Protein AF-K1UBN0-F1 (afdb_monomer_lite)

Organism: NCBI:txid408170

Structure (mmCIF, N/CA/C/O backbone):
data_AF-K1UBN0-F1
#
_entry.id   AF-K1UBN0-F1
#
loop_
_atom_site.group_PDB
_atom_site.id
_atom_site.type_symbol
_atom_site.label_atom_id
_atom_site.label_alt_id
_atom_site.label_comp_id
_atom_site.label_asym_id
_atom_site.label_entity_id
_atom_site.label_seq_id
_atom_site.pdbx_PDB_ins_code
_atom_site.Cartn_x
_atom_site.Cartn_y
_atom_site.Cartn_z
_atom_site.occupancy
_atom_site.B_iso_or_equiv
_atom_site.auth_seq_id
_atom_site.auth_comp_id
_atom_site.auth_asym_id
_atom_site.auth_atom_id
_atom_site.pdbx_PDB_model_num
ATOM 1 N N . MET A 1 1 ? 5.175 -14.607 11.502 1.00 42.97 1 MET A N 1
ATOM 2 C CA . MET A 1 1 ? 5.517 -13.617 12.546 1.00 42.97 1 MET A CA 1
ATOM 3 C C . MET A 1 1 ? 4.221 -12.998 13.020 1.00 42.97 1 MET A C 1
ATOM 5 O O . MET A 1 1 ? 3.550 -12.365 12.224 1.00 42.97 1 MET A O 1
ATOM 9 N N . GLY A 1 2 ? 3.839 -13.252 14.264 1.00 59.16 2 GLY A N 1
ATOM 10 C CA . GLY A 1 2 ? 2.630 -12.707 14.872 1.00 59.16 2 GLY A CA 1
ATOM 11 C C . GLY A 1 2 ? 2.919 -12.343 16.320 1.00 59.16 2 GLY A C 1
ATOM 12 O O . GLY A 1 2 ? 3.960 -12.722 16.864 1.00 59.16 2 GLY A O 1
ATOM 13 N N . ILE A 1 3 ? 2.014 -11.606 16.946 1.00 60.59 3 ILE A N 1
ATOM 14 C CA . ILE A 1 3 ? 2.063 -11.391 18.390 1.00 60.59 3 ILE A CA 1
ATOM 15 C C . ILE A 1 3 ? 1.675 -12.726 19.038 1.00 60.59 3 ILE A C 1
ATOM 17 O O . ILE A 1 3 ? 0.573 -13.214 18.821 1.00 60.59 3 ILE A O 1
ATOM 21 N N . HIS A 1 4 ? 2.592 -13.352 19.778 1.00 73.75 4 HIS A N 1
ATOM 22 C CA . HIS A 1 4 ? 2.338 -14.634 20.459 1.00 73.75 4 HIS A CA 1
ATOM 23 C C . HIS A 1 4 ? 1.863 -14.436 21.907 1.00 73.75 4 HIS A C 1
ATOM 25 O O . HIS A 1 4 ? 1.484 -15.394 22.581 1.00 73.75 4 HIS A O 1
ATOM 31 N N . ASP A 1 5 ? 1.873 -13.190 22.382 1.00 82.75 5 ASP A N 1
ATOM 32 C CA . ASP A 1 5 ? 1.438 -12.834 23.723 1.00 82.75 5 ASP A CA 1
ATOM 33 C C . ASP A 1 5 ? -0.094 -12.856 23.819 1.00 82.75 5 ASP A C 1
ATOM 35 O O . ASP A 1 5 ? -0.809 -11.991 23.300 1.00 82.75 5 ASP A O 1
ATOM 39 N N . LYS A 1 6 ? -0.598 -13.879 24.514 1.00 81.19 6 LYS A N 1
ATOM 40 C CA . LYS A 1 6 ? -2.029 -14.093 24.734 1.00 81.19 6 LYS A CA 1
ATOM 41 C C . LYS A 1 6 ? -2.648 -13.032 25.650 1.00 81.19 6 LYS A C 1
ATOM 43 O O . LYS A 1 6 ? -3.821 -12.713 25.459 1.00 81.19 6 LYS A O 1
ATOM 48 N N . GLN A 1 7 ? -1.905 -12.484 26.617 1.00 80.56 7 GLN A N 1
ATOM 49 C CA . GLN A 1 7 ? -2.419 -11.436 27.505 1.00 80.56 7 GLN A CA 1
ATOM 50 C C . GLN A 1 7 ? -2.614 -10.133 26.737 1.00 80.56 7 GLN A C 1
ATOM 52 O O . GLN A 1 7 ? -3.671 -9.510 26.846 1.00 80.56 7 GLN A O 1
ATOM 57 N N . LEU A 1 8 ? -1.643 -9.765 25.901 1.00 77.75 8 LEU A N 1
ATOM 58 C CA . LEU A 1 8 ? -1.736 -8.570 25.067 1.00 77.75 8 LEU A CA 1
ATOM 59 C C . LEU A 1 8 ? -2.924 -8.647 24.097 1.00 77.75 8 LEU A C 1
ATOM 61 O O . LEU A 1 8 ? -3.737 -7.723 24.035 1.00 77.75 8 LEU A O 1
ATOM 65 N N . ILE A 1 9 ? -3.087 -9.777 23.397 1.00 80.19 9 ILE A N 1
ATOM 66 C CA . ILE A 1 9 ? -4.231 -10.008 22.497 1.00 80.19 9 ILE A CA 1
ATOM 67 C C . ILE A 1 9 ? -5.558 -9.917 23.260 1.00 80.19 9 ILE A C 1
ATOM 69 O O . ILE A 1 9 ? -6.527 -9.335 22.766 1.00 80.19 9 ILE A O 1
ATOM 73 N N . PHE A 1 10 ? -5.618 -10.475 24.471 1.00 79.50 10 PHE A N 1
ATOM 74 C CA . PHE A 1 10 ? -6.819 -10.435 25.298 1.00 79.50 10 PHE A CA 1
ATOM 75 C C . PHE A 1 10 ? -7.192 -9.005 25.713 1.00 79.50 10 PHE A C 1
ATOM 77 O O . PHE A 1 10 ? -8.363 -8.631 25.624 1.00 79.50 10 PHE A O 1
ATOM 84 N N . ILE A 1 11 ? -6.211 -8.186 26.104 1.00 78.88 11 ILE A N 1
ATOM 85 C CA . ILE A 1 11 ? -6.422 -6.773 26.451 1.00 78.88 11 ILE A CA 1
ATOM 86 C C . ILE A 1 11 ? -6.922 -5.991 25.233 1.00 78.88 11 ILE A C 1
ATOM 88 O O . ILE A 1 11 ? -7.942 -5.309 25.332 1.00 78.88 11 ILE A O 1
ATOM 92 N N . ILE A 1 12 ? -6.280 -6.151 24.071 1.00 77.50 12 ILE A N 1
ATOM 93 C CA . ILE A 1 12 ? -6.709 -5.507 22.819 1.00 77.50 12 ILE A CA 1
ATOM 94 C C . ILE A 1 12 ? -8.160 -5.888 22.496 1.00 77.50 12 ILE A C 1
ATOM 96 O O . ILE A 1 12 ? -8.992 -5.019 22.247 1.00 77.50 12 ILE A O 1
ATOM 100 N N . LYS A 1 13 ? -8.510 -7.176 22.594 1.00 77.06 13 LYS A N 1
ATOM 101 C CA . LYS A 1 13 ? -9.876 -7.665 22.352 1.00 77.06 13 LYS A CA 1
ATOM 102 C C . LYS A 1 13 ? -10.905 -7.060 23.313 1.00 77.06 13 LYS A C 1
ATOM 104 O O . LYS A 1 13 ? -12.035 -6.811 22.899 1.00 77.06 13 LYS A O 1
ATOM 109 N N . ARG A 1 14 ? -10.542 -6.821 24.578 1.00 76.19 14 ARG A N 1
ATOM 110 C CA . ARG A 1 14 ? -11.421 -6.158 25.558 1.00 76.19 14 ARG A CA 1
ATOM 111 C C . ARG A 1 14 ? -11.599 -4.671 25.274 1.00 76.19 14 ARG A C 1
ATOM 113 O O . ARG A 1 14 ? -12.712 -4.186 25.416 1.00 76.19 14 ARG A O 1
ATOM 120 N N . ILE A 1 15 ? -10.541 -3.979 24.852 1.00 74.75 15 ILE A N 1
ATOM 121 C CA . ILE A 1 15 ? -10.605 -2.561 24.467 1.00 74.75 15 ILE A CA 1
ATOM 122 C C . ILE A 1 15 ? -11.497 -2.383 23.233 1.00 74.75 15 ILE A C 1
ATOM 124 O O . ILE A 1 15 ? -12.331 -1.485 23.207 1.00 74.75 15 ILE A O 1
ATOM 128 N N . LEU A 1 16 ? -11.383 -3.278 22.248 1.00 70.06 16 LEU A N 1
ATOM 129 C CA . LEU A 1 16 ? -12.223 -3.265 21.046 1.00 70.06 16 LEU A CA 1
ATOM 130 C C . LEU A 1 16 ? -13.708 -3.526 21.342 1.00 70.06 16 LEU A C 1
ATOM 132 O O . LEU A 1 16 ? -14.567 -2.948 20.693 1.00 70.06 16 LEU A O 1
ATOM 136 N N . LYS A 1 17 ? -14.014 -4.382 22.325 1.00 70.12 17 LYS A N 1
ATOM 137 C CA . LYS A 1 17 ? -15.390 -4.754 22.707 1.00 70.12 17 LYS A CA 1
ATOM 138 C C . LYS A 1 17 ? -15.955 -3.933 23.869 1.00 70.12 17 LYS A C 1
ATOM 140 O O . LYS A 1 17 ? -16.961 -4.333 24.457 1.00 70.12 17 LYS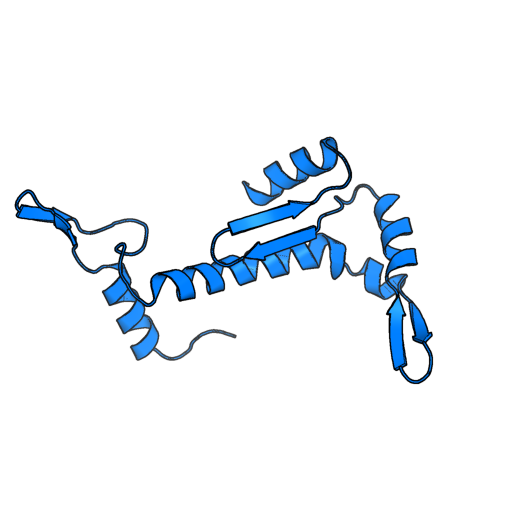 A O 1
ATOM 145 N N . ALA A 1 18 ? -15.289 -2.850 24.262 1.00 72.00 18 ALA A N 1
ATOM 146 C CA . ALA A 1 18 ? -15.729 -2.057 25.399 1.00 72.00 18 ALA A CA 1
ATOM 147 C C . ALA A 1 18 ? -17.091 -1.397 25.091 1.00 72.00 18 ALA A C 1
ATOM 149 O O . ALA A 1 18 ? -17.237 -0.785 24.030 1.00 72.00 18 ALA A O 1
ATOM 150 N N . PRO A 1 19 ? -18.089 -1.521 25.986 1.00 69.69 19 PRO A N 1
ATOM 151 C CA . PRO A 1 19 ? -19.394 -0.903 25.795 1.00 69.69 19 PRO A CA 1
ATOM 152 C C . PRO A 1 19 ? -19.283 0.625 25.850 1.00 69.69 19 PRO A C 1
ATOM 154 O O . PRO A 1 19 ? -18.626 1.180 26.732 1.00 69.69 19 PRO A O 1
ATOM 157 N N . ILE A 1 20 ? -19.945 1.300 24.915 1.00 71.81 20 ILE A N 1
ATOM 158 C CA . ILE A 1 20 ? -19.991 2.757 24.813 1.00 71.81 20 ILE A CA 1
ATOM 159 C C . ILE A 1 20 ? -21.291 3.225 25.452 1.00 71.81 20 ILE A C 1
ATOM 161 O O . ILE A 1 20 ? -22.377 2.788 25.070 1.00 71.81 20 ILE A O 1
ATOM 165 N N . ARG A 1 21 ? -21.186 4.119 26.431 1.00 74.50 21 ARG A N 1
ATOM 166 C CA . ARG A 1 21 ? -22.354 4.736 27.051 1.00 74.50 21 ARG A CA 1
ATOM 167 C C . ARG A 1 21 ? -22.720 5.991 26.269 1.00 74.50 21 ARG A C 1
ATOM 169 O O . ARG A 1 21 ? -21.918 6.917 26.176 1.00 74.50 21 ARG A O 1
ATOM 176 N N . MET A 1 22 ? -23.910 5.987 25.692 1.00 77.12 22 MET A N 1
ATOM 177 C CA . MET A 1 22 ? -24.427 7.086 24.891 1.00 77.12 22 MET A CA 1
ATOM 178 C C . MET A 1 22 ? -24.969 8.215 25.791 1.00 77.12 22 MET A C 1
ATOM 180 O O . MET A 1 22 ? -25.323 7.966 26.951 1.00 77.12 22 MET A O 1
ATOM 184 N N . PRO A 1 23 ? -25.057 9.461 25.283 1.00 71.88 23 PRO A N 1
ATOM 185 C CA . PRO A 1 23 ? -25.595 10.598 26.038 1.00 71.88 23 PRO A CA 1
ATOM 186 C C . PRO A 1 23 ? -27.058 10.428 26.472 1.00 71.88 23 PRO A C 1
ATOM 188 O O . PRO A 1 23 ? -27.478 11.024 27.459 1.00 71.88 23 PRO A O 1
ATOM 191 N N . ASP A 1 24 ? -27.821 9.599 25.759 1.00 80.62 24 ASP A N 1
ATOM 192 C CA . ASP A 1 24 ? -29.217 9.250 26.054 1.00 80.62 24 ASP A CA 1
ATOM 193 C C . ASP A 1 24 ? -29.361 8.185 27.165 1.00 80.62 24 ASP A C 1
ATOM 195 O O . ASP A 1 24 ? -30.470 7.773 27.501 1.00 80.62 24 ASP A O 1
ATOM 199 N N . GLY A 1 25 ? -28.246 7.733 27.752 1.00 76.62 25 GLY A N 1
ATOM 200 C CA . GLY A 1 25 ? -28.212 6.719 28.804 1.00 76.62 25 GLY A CA 1
ATOM 201 C C . GLY A 1 25 ? -28.201 5.276 28.293 1.00 76.62 25 GLY A C 1
ATOM 202 O O . GLY A 1 25 ? -28.039 4.360 29.103 1.00 76.62 25 GLY A O 1
ATOM 203 N N . THR A 1 26 ? -28.309 5.049 26.981 1.00 78.88 26 THR A N 1
ATOM 204 C CA . THR A 1 26 ? -28.222 3.706 26.396 1.00 78.88 26 THR A CA 1
ATOM 205 C C . THR A 1 26 ? -26.774 3.206 26.350 1.00 78.88 26 THR A C 1
ATOM 207 O O . THR A 1 26 ? -25.812 3.977 26.394 1.00 78.88 26 THR A O 1
ATOM 210 N N . THR A 1 27 ? -26.595 1.883 26.320 1.00 75.00 27 THR A N 1
ATOM 211 C CA . THR A 1 27 ? -25.272 1.250 26.217 1.00 75.00 27 THR A CA 1
ATOM 212 C C . THR A 1 27 ? -25.172 0.510 24.891 1.00 75.00 27 THR A C 1
ATOM 214 O O . THR A 1 27 ? -25.903 -0.451 24.664 1.00 75.00 27 THR A O 1
ATOM 217 N N . LEU A 1 28 ? -24.258 0.949 24.028 1.00 73.06 28 LEU A N 1
ATOM 218 C CA . LEU A 1 28 ? -23.995 0.337 22.733 1.00 73.06 28 LEU A CA 1
ATOM 219 C C . LEU A 1 28 ? -22.774 -0.580 22.841 1.00 73.06 28 LEU A C 1
ATOM 221 O O . LEU A 1 28 ? -21.707 -0.156 23.285 1.00 73.06 28 LEU A O 1
ATOM 225 N N . ILE A 1 29 ? -22.906 -1.832 22.411 1.00 69.81 29 ILE A N 1
ATOM 226 C CA . ILE A 1 29 ? -21.758 -2.723 22.224 1.00 69.81 29 ILE A CA 1
ATOM 227 C C . ILE A 1 29 ? -21.383 -2.639 20.740 1.00 69.81 29 ILE A C 1
ATOM 229 O O . ILE A 1 29 ? -22.167 -3.111 19.916 1.00 69.81 29 ILE A O 1
ATOM 233 N N . PRO A 1 30 ? -20.246 -2.023 20.372 1.00 64.19 30 PRO A N 1
ATOM 234 C CA . PRO A 1 30 ? -19.862 -1.906 18.969 1.00 64.19 30 PRO A CA 1
ATOM 235 C C . PRO A 1 30 ? -19.618 -3.296 18.356 1.00 64.19 30 PRO A C 1
ATOM 237 O O . PRO A 1 30 ? -18.870 -4.105 18.911 1.00 64.19 30 PRO A O 1
ATOM 240 N N . ASP A 1 31 ? -20.262 -3.584 17.219 1.00 61.78 31 ASP A N 1
ATOM 241 C CA . ASP A 1 31 ? -20.054 -4.816 16.440 1.00 61.78 31 ASP A CA 1
ATOM 242 C C . ASP A 1 31 ? -18.868 -4.682 15.465 1.00 61.78 31 ASP A C 1
ATOM 244 O O . ASP A 1 31 ? -18.202 -5.672 15.150 1.00 61.78 31 ASP A O 1
ATOM 248 N N . LYS A 1 32 ? -18.577 -3.448 15.027 1.00 60.03 32 LYS A N 1
ATOM 249 C CA . LYS A 1 32 ? -17.480 -3.066 14.130 1.00 60.03 32 LYS A CA 1
ATOM 250 C C . LYS A 1 32 ? -16.812 -1.772 14.595 1.00 60.03 32 LYS A C 1
ATOM 252 O O . LYS A 1 32 ? -17.465 -0.857 15.089 1.00 60.03 32 LYS A O 1
ATOM 257 N N . GLY A 1 33 ? -15.504 -1.685 14.363 1.00 56.25 33 GLY A N 1
ATOM 258 C CA . GLY A 1 33 ? -14.687 -0.527 14.726 1.00 56.25 33 GLY A CA 1
ATOM 259 C C . GLY A 1 33 ? -14.190 -0.550 16.173 1.00 56.25 33 GLY A C 1
ATOM 260 O O . GLY A 1 33 ? -14.513 -1.428 16.969 1.00 56.25 33 GLY A O 1
ATOM 261 N N . THR A 1 34 ? -13.335 0.410 16.495 1.00 57.97 34 THR A N 1
ATOM 262 C CA . THR A 1 34 ? -12.837 0.673 17.849 1.00 57.97 34 THR A CA 1
ATOM 263 C C . THR A 1 34 ? -13.681 1.785 18.479 1.00 57.97 34 THR A C 1
ATOM 265 O O . THR A 1 34 ? -13.990 2.747 17.770 1.00 57.97 34 THR A O 1
ATOM 268 N N . PRO A 1 35 ? -13.997 1.748 19.786 1.00 61.16 35 PRO A N 1
ATOM 269 C CA . PRO A 1 35 ? -14.567 2.904 20.476 1.00 61.16 35 PRO A CA 1
ATOM 270 C C . PRO A 1 35 ? -13.717 4.153 20.210 1.00 61.16 35 PRO A C 1
ATOM 272 O O . PRO A 1 35 ? -12.503 4.145 20.447 1.00 61.16 35 PRO A O 1
ATOM 275 N N . GLN A 1 36 ? -14.338 5.204 19.670 1.00 54.25 36 GLN A N 1
ATOM 276 C CA . GLN A 1 36 ? -13.657 6.453 19.332 1.00 54.25 36 GLN A CA 1
ATOM 277 C C . GLN A 1 36 ? -13.103 7.063 20.633 1.00 54.25 36 GLN A C 1
ATOM 279 O O . GLN A 1 36 ? -13.868 7.496 21.490 1.00 54.25 36 GLN A O 1
ATOM 284 N N . GLY A 1 37 ? -11.780 7.014 20.825 1.00 53.78 37 GLY A N 1
ATOM 285 C CA . GLY A 1 37 ? -11.120 7.444 22.069 1.00 53.78 37 GLY A CA 1
ATOM 286 C C . GLY A 1 37 ? -10.187 6.414 22.717 1.00 53.78 37 GLY A C 1
ATOM 287 O O . GLY A 1 37 ? -9.501 6.738 23.685 1.00 53.78 37 GLY A O 1
ATOM 288 N N . GLY A 1 38 ? -10.090 5.189 22.192 1.00 59.94 38 GLY A N 1
ATOM 289 C CA . GLY A 1 38 ? -9.028 4.268 22.603 1.00 59.94 38 GLY A CA 1
ATOM 290 C C . GLY A 1 38 ? -7.661 4.740 22.094 1.00 59.94 38 GLY A C 1
ATOM 291 O O . GLY A 1 38 ? -7.452 4.776 20.885 1.00 59.94 38 GLY A O 1
ATOM 292 N N . ILE A 1 39 ? -6.703 5.022 22.988 1.00 62.28 39 ILE A N 1
ATOM 293 C CA . ILE A 1 39 ? -5.311 5.432 22.656 1.00 62.28 39 ILE A CA 1
ATOM 294 C C . ILE A 1 39 ? -4.645 4.471 21.644 1.00 62.28 39 ILE A C 1
ATOM 296 O O . ILE A 1 39 ? -3.773 4.854 20.870 1.00 62.28 39 ILE A O 1
ATOM 300 N N . ILE A 1 40 ? -5.089 3.212 21.628 1.00 68.75 40 ILE A N 1
ATOM 301 C CA . ILE A 1 40 ? -4.561 2.132 20.788 1.00 68.75 40 ILE A CA 1
ATOM 302 C C . ILE A 1 40 ? -5.176 2.115 19.371 1.00 68.75 40 ILE A C 1
ATOM 304 O O . ILE A 1 40 ? -4.602 1.515 18.467 1.00 68.75 40 ILE A O 1
ATOM 308 N N . SER A 1 41 ? -6.303 2.795 19.139 1.00 68.19 41 SER A N 1
ATOM 309 C CA . SER A 1 41 ? -6.987 2.851 17.836 1.00 68.19 41 SER A CA 1
ATOM 310 C C . SER A 1 41 ? -6.076 3.291 16.676 1.00 68.19 41 SER A C 1
ATOM 312 O O . SER A 1 41 ? -5.959 2.527 15.716 1.00 68.19 41 SER A O 1
ATOM 314 N N . PRO A 1 42 ? -5.375 4.443 16.745 1.00 68.75 42 PRO A N 1
ATOM 315 C CA . PRO A 1 42 ? -4.490 4.871 15.657 1.00 68.75 42 PRO A CA 1
ATOM 316 C C . PRO A 1 42 ? -3.308 3.914 15.448 1.00 68.75 42 PRO A C 1
ATOM 318 O O . PRO A 1 42 ? -2.810 3.763 14.335 1.00 68.75 42 PRO A O 1
ATOM 321 N N . LEU A 1 43 ? -2.856 3.217 16.496 1.00 73.12 43 LEU A N 1
ATOM 322 C CA . LEU A 1 43 ? -1.786 2.227 16.367 1.00 73.12 43 LEU A CA 1
ATOM 323 C C . LEU A 1 43 ? -2.267 0.980 15.612 1.00 73.12 43 LEU A C 1
ATOM 325 O O . LEU A 1 43 ? -1.568 0.488 14.729 1.00 73.12 43 LEU A O 1
ATOM 329 N N . LEU A 1 44 ? -3.463 0.480 15.933 1.00 72.44 44 LEU A N 1
ATOM 330 C CA . LEU A 1 44 ? -4.041 -0.683 15.257 1.00 72.44 44 LEU A CA 1
ATOM 331 C C . LEU A 1 44 ? -4.377 -0.386 13.794 1.00 72.44 44 LEU A C 1
ATOM 333 O O . LEU A 1 44 ? -4.105 -1.230 12.941 1.00 72.44 44 LEU A O 1
ATOM 337 N N . ALA A 1 45 ? -4.899 0.807 13.496 1.00 73.19 45 ALA A N 1
ATOM 338 C CA . ALA A 1 45 ? -5.143 1.242 12.124 1.00 73.19 45 ALA A CA 1
ATOM 339 C C . ALA A 1 45 ? -3.845 1.233 11.301 1.00 73.19 45 ALA A C 1
ATOM 341 O O . ALA A 1 45 ? -3.791 0.607 10.246 1.00 73.19 45 ALA A O 1
ATOM 342 N N . ASN A 1 46 ? -2.756 1.794 11.837 1.00 76.81 46 ASN A N 1
ATOM 343 C CA . ASN A 1 46 ? -1.448 1.772 11.178 1.00 76.81 46 ASN A CA 1
ATOM 344 C C . ASN A 1 46 ? -0.897 0.354 10.940 1.00 76.81 46 ASN A C 1
ATOM 346 O O . ASN A 1 46 ? -0.246 0.120 9.924 1.00 76.81 46 ASN A O 1
ATOM 350 N N . ILE A 1 47 ? -1.144 -0.599 11.847 1.00 79.81 47 ILE A N 1
ATOM 351 C CA . ILE A 1 47 ? -0.710 -1.997 11.668 1.00 79.81 47 ILE A CA 1
ATOM 352 C C . ILE A 1 47 ? -1.448 -2.653 10.500 1.00 79.81 47 ILE A C 1
ATOM 354 O O . ILE A 1 47 ? -0.810 -3.310 9.679 1.00 79.81 47 ILE A O 1
ATOM 358 N N . VAL A 1 48 ? -2.766 -2.468 10.417 1.00 77.00 48 VAL A N 1
ATOM 359 C CA . VAL A 1 48 ? -3.571 -3.003 9.310 1.00 77.00 48 VAL A CA 1
ATOM 360 C C . VAL A 1 48 ? -3.175 -2.332 7.994 1.00 77.00 48 VAL A C 1
ATOM 362 O O . VAL A 1 48 ? -2.944 -3.014 6.998 1.00 77.00 48 VAL A O 1
ATOM 365 N N . LEU A 1 49 ? -3.011 -1.007 7.997 1.00 81.06 49 LEU A N 1
ATOM 366 C CA . LEU A 1 49 ? -2.595 -0.254 6.814 1.00 81.06 49 LEU A CA 1
ATOM 367 C C . LEU A 1 49 ? -1.208 -0.683 6.317 1.00 81.06 49 LEU A C 1
ATOM 369 O O . LEU A 1 49 ? -1.028 -0.818 5.114 1.00 81.06 49 LEU A O 1
ATOM 373 N N . ASN A 1 50 ? -0.276 -1.025 7.214 1.00 85.12 50 ASN A N 1
ATOM 374 C CA . ASN A 1 50 ? 1.056 -1.520 6.848 1.00 85.12 50 ASN A CA 1
ATOM 375 C C . ASN A 1 50 ? 1.036 -2.782 5.967 1.00 85.12 50 ASN A C 1
ATOM 377 O O . ASN A 1 50 ? 1.956 -2.997 5.176 1.00 85.12 50 ASN A O 1
ATOM 381 N N . GLU A 1 51 ? 0.019 -3.639 6.086 1.00 84.88 51 GLU A N 1
ATOM 382 C CA . GLU A 1 51 ? -0.133 -4.783 5.178 1.00 84.88 51 GLU A CA 1
ATOM 383 C C . GLU A 1 51 ? -0.565 -4.340 3.775 1.00 84.88 51 GLU A C 1
ATOM 385 O O . GLU A 1 51 ? -0.009 -4.826 2.786 1.00 84.88 51 GLU A O 1
ATOM 390 N N . LEU A 1 52 ? -1.476 -3.364 3.688 1.00 84.31 52 LEU A N 1
ATOM 391 C CA . LEU A 1 52 ? -1.887 -2.751 2.424 1.00 84.31 52 LEU A CA 1
ATOM 392 C C . LEU A 1 52 ? -0.694 -2.099 1.712 1.00 84.31 52 LEU A C 1
ATOM 394 O O . LEU A 1 52 ? -0.535 -2.270 0.505 1.00 84.31 52 LEU A O 1
ATOM 398 N N . ASP A 1 53 ? 0.190 -1.412 2.435 1.00 85.56 53 ASP A N 1
ATOM 399 C CA . ASP A 1 53 ? 1.364 -0.785 1.814 1.00 85.56 53 ASP A CA 1
ATOM 400 C C . ASP A 1 53 ? 2.330 -1.797 1.238 1.00 85.56 53 ASP A C 1
ATOM 402 O O . ASP A 1 53 ? 2.777 -1.647 0.104 1.00 85.56 53 ASP A O 1
ATOM 406 N N . LYS A 1 54 ? 2.623 -2.855 2.000 1.00 87.06 54 LYS A N 1
ATOM 407 C CA . LYS A 1 54 ? 3.487 -3.941 1.532 1.00 87.06 54 LYS A CA 1
ATOM 408 C C . LYS A 1 54 ? 2.903 -4.599 0.295 1.00 87.06 54 LYS A C 1
ATOM 410 O O . LYS A 1 54 ? 3.650 -4.952 -0.618 1.00 87.06 54 LYS A O 1
ATOM 415 N N . TRP A 1 55 ? 1.580 -4.746 0.248 1.00 88.00 55 TRP A N 1
ATOM 416 C CA . TRP A 1 55 ? 0.901 -5.247 -0.933 1.00 88.00 55 TRP A CA 1
ATOM 417 C C . TRP A 1 55 ? 1.106 -4.302 -2.124 1.00 88.00 55 TRP A C 1
ATOM 419 O O . TRP A 1 55 ? 1.643 -4.749 -3.136 1.00 88.00 55 TRP A O 1
ATOM 429 N N . VAL A 1 56 ? 0.812 -3.003 -1.996 1.00 86.69 56 VAL A N 1
ATOM 430 C CA . VAL A 1 56 ? 1.008 -2.016 -3.079 1.00 86.69 56 VAL A CA 1
ATOM 431 C C . VAL A 1 56 ? 2.471 -1.962 -3.541 1.00 86.69 56 VAL A C 1
ATOM 433 O O . VAL A 1 56 ? 2.756 -2.000 -4.739 1.00 86.69 56 VAL A O 1
ATOM 436 N N . GLU A 1 57 ? 3.423 -1.937 -2.607 1.00 87.50 57 GLU A N 1
ATOM 437 C CA . GLU A 1 57 ? 4.853 -1.953 -2.915 1.00 87.50 57 GLU A CA 1
ATOM 438 C C . GLU A 1 57 ? 5.262 -3.225 -3.663 1.00 87.50 57 GLU A C 1
ATOM 440 O O . GLU A 1 57 ? 6.045 -3.145 -4.609 1.00 87.50 57 GLU A O 1
ATOM 445 N N . SER A 1 58 ? 4.726 -4.391 -3.289 1.00 87.25 58 SER A N 1
ATOM 446 C CA . SER A 1 58 ? 5.022 -5.663 -3.963 1.00 87.25 58 SER A CA 1
ATOM 447 C C . SER A 1 58 ? 4.564 -5.692 -5.423 1.00 87.25 58 SER A C 1
ATOM 449 O O . SER A 1 58 ? 5.224 -6.319 -6.253 1.00 87.25 58 SER A O 1
ATOM 451 N N . GLN A 1 59 ? 3.478 -4.986 -5.754 1.00 85.56 59 GLN A N 1
ATOM 452 C CA . GLN A 1 59 ? 2.940 -4.947 -7.114 1.00 85.56 59 GLN A CA 1
ATOM 453 C C . GLN A 1 59 ? 3.817 -4.128 -8.067 1.00 85.56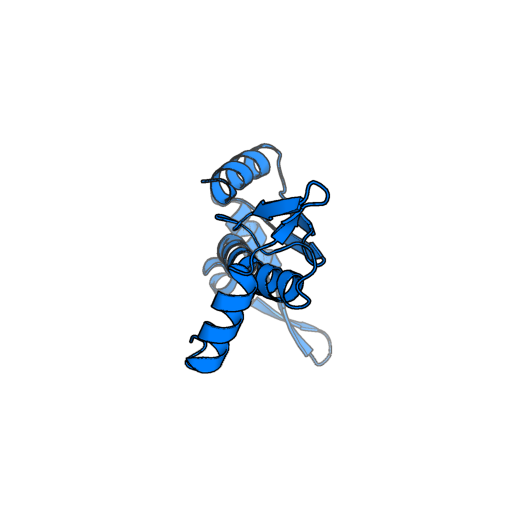 59 GLN A C 1
ATOM 455 O O . GLN A 1 59 ? 3.890 -4.444 -9.255 1.00 85.56 59 GLN A O 1
ATOM 460 N N . TRP A 1 60 ? 4.496 -3.092 -7.560 1.00 86.44 60 TRP A N 1
ATOM 461 C CA . TRP A 1 60 ? 5.273 -2.177 -8.399 1.00 86.44 60 TRP A CA 1
ATOM 462 C C . TRP A 1 60 ? 6.731 -2.021 -7.959 1.00 86.44 60 TRP A C 1
ATOM 464 O O . TRP A 1 60 ? 7.638 -2.447 -8.671 1.00 86.44 60 TRP A O 1
ATOM 474 N N . GLN A 1 61 ? 6.990 -1.441 -6.785 1.00 85.12 61 GLN A N 1
ATOM 475 C CA . GLN A 1 61 ? 8.346 -1.071 -6.354 1.00 85.12 61 GLN A CA 1
ATOM 476 C C . GLN A 1 61 ? 9.258 -2.273 -6.073 1.00 85.12 61 GLN A C 1
ATOM 478 O O . GLN A 1 61 ? 10.454 -2.224 -6.363 1.00 85.12 61 GLN A O 1
ATOM 483 N N . ASN A 1 62 ? 8.690 -3.344 -5.522 1.00 85.56 62 ASN A N 1
ATOM 484 C CA . ASN A 1 62 ? 9.382 -4.567 -5.120 1.00 85.56 62 ASN A CA 1
ATOM 485 C C . ASN A 1 62 ? 9.044 -5.759 -6.028 1.00 85.56 62 ASN A C 1
ATOM 487 O O . ASN A 1 62 ? 9.359 -6.902 -5.688 1.00 85.56 62 ASN A O 1
ATOM 491 N N . HIS A 1 63 ? 8.428 -5.501 -7.185 1.00 87.25 63 HIS A N 1
ATOM 492 C CA . HIS A 1 63 ? 8.080 -6.540 -8.146 1.00 87.25 63 HIS A CA 1
ATOM 493 C C . HIS A 1 63 ? 9.346 -7.299 -8.602 1.00 87.25 63 HIS A C 1
ATOM 495 O O . HIS A 1 63 ? 10.391 -6.669 -8.790 1.00 87.25 63 HIS A O 1
ATOM 501 N N . PRO A 1 64 ? 9.300 -8.625 -8.840 1.00 85.81 64 PRO A N 1
ATOM 502 C CA . PRO A 1 64 ? 10.476 -9.410 -9.241 1.00 85.81 64 PRO A CA 1
ATOM 503 C C . PRO A 1 64 ? 11.248 -8.832 -10.439 1.00 85.81 64 PRO A C 1
ATOM 505 O O . PRO A 1 64 ? 12.477 -8.795 -10.428 1.00 85.81 64 PRO A O 1
ATOM 508 N N . LEU A 1 65 ? 10.532 -8.268 -11.418 1.00 84.88 65 LEU A N 1
ATOM 509 C CA . LEU A 1 65 ? 11.119 -7.598 -12.591 1.00 84.88 65 LEU A CA 1
ATOM 510 C C . LEU A 1 65 ? 11.996 -6.382 -12.229 1.00 84.88 65 LEU A C 1
ATOM 512 O O . LEU A 1 65 ? 12.897 -6.027 -12.988 1.00 84.88 65 LEU A O 1
ATOM 516 N N . VAL A 1 66 ? 11.768 -5.749 -11.072 1.00 85.12 66 VAL A N 1
ATOM 517 C CA . VAL A 1 66 ? 12.626 -4.671 -10.554 1.00 85.12 66 VAL A CA 1
ATOM 518 C C . VAL A 1 66 ? 13.997 -5.196 -10.169 1.00 85.12 66 VAL A C 1
ATOM 520 O O . VAL A 1 66 ? 14.995 -4.540 -10.453 1.00 85.12 66 VAL A O 1
ATOM 523 N N . LYS A 1 67 ? 14.063 -6.389 -9.574 1.00 83.69 67 LYS A N 1
ATOM 524 C CA . LYS A 1 67 ? 15.334 -7.037 -9.234 1.00 83.69 67 LYS A CA 1
ATOM 525 C C . LYS A 1 67 ? 16.045 -7.576 -10.473 1.00 83.69 67 LYS A C 1
ATOM 527 O O . LYS A 1 67 ? 17.262 -7.509 -10.537 1.00 83.69 67 LYS A O 1
ATOM 532 N N . GLU A 1 68 ? 15.289 -8.063 -11.455 1.00 84.62 68 GLU A N 1
ATOM 533 C CA . GLU A 1 68 ? 15.835 -8.618 -12.700 1.00 84.62 68 GLU A CA 1
ATOM 534 C C . GLU A 1 68 ? 16.444 -7.544 -13.618 1.00 84.62 68 GLU A C 1
ATOM 536 O O . GLU A 1 68 ? 17.492 -7.756 -14.224 1.00 84.62 68 GLU A O 1
ATOM 541 N N . TYR A 1 69 ? 15.792 -6.383 -13.737 1.00 84.88 69 TYR A N 1
ATOM 542 C CA . TYR A 1 69 ? 16.212 -5.322 -14.662 1.00 84.88 69 TYR A CA 1
ATOM 543 C C . TYR A 1 69 ? 16.828 -4.093 -13.996 1.00 84.88 69 TYR A C 1
ATOM 545 O O . TYR A 1 69 ? 17.320 -3.207 -14.707 1.00 84.88 69 TYR A O 1
ATOM 553 N N . GLY A 1 70 ? 16.767 -4.006 -12.669 1.00 83.25 70 GLY A N 1
ATOM 554 C CA . GLY A 1 70 ? 17.482 -2.996 -11.903 1.00 83.25 70 GLY A CA 1
ATOM 555 C C . GLY A 1 70 ? 18.983 -3.261 -11.924 1.00 83.25 70 GLY A C 1
ATOM 556 O O . GLY A 1 70 ? 19.437 -4.375 -12.178 1.00 83.25 70 GLY A O 1
ATOM 557 N N . TYR A 1 71 ? 19.766 -2.214 -11.709 1.00 84.19 71 TYR A N 1
ATOM 558 C CA . TYR A 1 71 ? 21.219 -2.317 -11.695 1.00 84.19 71 TYR A CA 1
ATOM 559 C C . TYR A 1 71 ? 21.791 -1.437 -10.595 1.00 84.19 71 TYR A C 1
ATOM 561 O O . TYR A 1 71 ? 21.221 -0.409 -10.229 1.00 84.19 71 TYR A O 1
ATOM 569 N N . GLU A 1 72 ? 22.936 -1.834 -10.061 1.00 87.75 72 GLU A N 1
ATOM 570 C CA . GLU A 1 72 ? 23.650 -1.018 -9.093 1.00 87.75 72 GLU A CA 1
ATOM 571 C C . GLU A 1 72 ? 24.435 0.076 -9.810 1.00 87.75 72 GLU A C 1
ATOM 573 O O . GLU A 1 72 ? 25.184 -0.167 -10.758 1.00 87.75 72 GLU A O 1
ATOM 578 N N . ARG A 1 73 ? 24.261 1.310 -9.347 1.00 85.38 73 ARG A N 1
ATOM 579 C CA . ARG A 1 73 ? 25.006 2.471 -9.812 1.00 85.38 73 ARG A CA 1
ATOM 580 C C . ARG A 1 73 ? 25.858 2.997 -8.670 1.00 85.38 73 ARG A C 1
ATOM 582 O O . ARG A 1 73 ? 25.360 3.278 -7.581 1.00 85.38 73 ARG A O 1
ATOM 589 N N . LYS A 1 74 ? 27.147 3.193 -8.937 1.00 86.75 74 LYS A N 1
ATOM 590 C CA . LYS A 1 74 ? 28.045 3.869 -8.003 1.00 86.75 74 LYS A CA 1
ATOM 591 C C . LYS A 1 74 ? 27.882 5.380 -8.153 1.00 86.75 74 LYS A C 1
ATOM 593 O O . LYS A 1 74 ? 28.115 5.929 -9.228 1.00 86.75 74 LYS A O 1
ATOM 598 N N . ILE A 1 75 ? 27.470 6.049 -7.082 1.00 82.50 75 ILE A N 1
ATOM 599 C CA . ILE A 1 75 ? 27.399 7.508 -7.004 1.00 82.50 75 ILE A CA 1
ATOM 600 C C . ILE A 1 75 ? 28.389 7.943 -5.928 1.00 82.50 75 ILE A C 1
ATOM 602 O O . ILE A 1 75 ? 28.183 7.702 -4.738 1.00 82.50 75 ILE A O 1
ATOM 606 N N . ARG A 1 76 ? 29.481 8.588 -6.354 1.00 86.56 76 ARG A N 1
ATOM 607 C CA . ARG A 1 76 ? 30.612 8.947 -5.482 1.00 86.56 76 ARG A CA 1
ATOM 608 C C . ARG A 1 76 ? 31.148 7.699 -4.751 1.00 86.56 76 ARG A C 1
ATOM 610 O O . ARG A 1 76 ? 31.659 6.790 -5.404 1.00 86.56 76 ARG A O 1
ATOM 617 N N . ASN A 1 77 ? 30.976 7.640 -3.428 1.00 88.62 77 ASN A N 1
ATOM 618 C CA . ASN A 1 77 ? 31.417 6.541 -2.566 1.00 88.62 77 ASN A CA 1
ATOM 619 C C . ASN A 1 77 ? 30.281 5.586 -2.148 1.00 88.62 77 ASN A C 1
ATOM 621 O O . ASN A 1 77 ? 30.541 4.662 -1.387 1.00 88.62 77 ASN A O 1
ATOM 625 N N . SER A 1 78 ? 29.044 5.782 -2.626 1.00 85.88 78 SER A N 1
ATOM 626 C CA . SER A 1 78 ? 27.894 4.936 -2.276 1.00 85.88 78 SER A CA 1
ATOM 627 C C . SER A 1 78 ? 27.412 4.110 -3.471 1.00 85.88 78 SER A C 1
ATOM 629 O O . SER A 1 78 ? 27.381 4.596 -4.605 1.00 85.88 78 SER A O 1
ATOM 631 N N . ILE A 1 79 ? 27.036 2.856 -3.218 1.00 86.38 79 ILE A N 1
ATOM 632 C CA . ILE A 1 79 ? 26.375 1.979 -4.189 1.00 86.38 79 ILE A CA 1
ATOM 633 C C . ILE A 1 79 ? 24.870 2.151 -3.992 1.00 86.38 79 ILE A C 1
ATOM 635 O O . ILE A 1 79 ? 24.354 1.963 -2.894 1.00 86.38 79 ILE A O 1
ATOM 639 N N . THR A 1 80 ? 24.159 2.561 -5.039 1.00 86.19 80 THR A N 1
ATOM 640 C CA . THR A 1 80 ? 22.704 2.750 -5.008 1.00 86.19 80 THR A CA 1
ATOM 641 C C . THR A 1 80 ? 22.049 1.879 -6.068 1.00 86.19 80 THR A C 1
ATOM 643 O O . THR A 1 80 ? 22.517 1.813 -7.202 1.00 86.19 80 THR A O 1
ATOM 646 N N . PHE A 1 81 ? 20.948 1.224 -5.711 1.00 84.81 81 PHE A N 1
ATOM 647 C CA . PHE A 1 81 ? 20.174 0.416 -6.645 1.00 84.81 81 PHE A CA 1
ATOM 648 C C . PHE A 1 81 ? 19.270 1.306 -7.511 1.00 84.81 81 PHE A C 1
ATOM 650 O O . PHE A 1 81 ? 18.346 1.949 -7.004 1.00 84.81 81 PHE A O 1
ATOM 657 N N . ASP A 1 82 ? 19.534 1.352 -8.816 1.00 85.19 82 ASP A N 1
ATOM 658 C CA . ASP A 1 82 ? 18.755 2.110 -9.791 1.00 85.19 82 ASP A CA 1
ATOM 659 C C . ASP A 1 82 ? 17.641 1.234 -10.388 1.00 85.19 82 ASP A C 1
ATOM 661 O O . ASP A 1 82 ? 17.879 0.180 -10.985 1.00 85.19 82 ASP A O 1
ATOM 665 N N . ARG A 1 83 ? 16.398 1.698 -10.226 1.00 86.19 83 ARG A N 1
ATOM 666 C CA . ARG A 1 83 ? 15.170 1.011 -10.664 1.00 86.19 83 ARG A CA 1
ATOM 667 C C . ARG A 1 83 ? 14.620 1.552 -11.986 1.00 86.19 83 ARG A C 1
ATOM 669 O O . ARG A 1 83 ? 13.665 0.998 -12.526 1.00 86.19 83 ARG A O 1
ATOM 676 N N . SER A 1 84 ? 15.213 2.612 -12.538 1.00 84.69 84 SER A N 1
ATOM 677 C CA . SER A 1 84 ? 14.657 3.364 -13.673 1.00 84.69 84 SER A CA 1
ATOM 678 C C . SER A 1 84 ? 14.470 2.486 -14.912 1.00 84.69 84 SER A C 1
ATOM 680 O O . SER A 1 84 ? 13.427 2.525 -15.567 1.00 84.69 84 SER A O 1
ATOM 682 N N . LYS A 1 85 ? 15.457 1.631 -15.209 1.00 85.62 85 LYS A N 1
ATOM 683 C CA . LYS A 1 85 ? 15.406 0.689 -16.338 1.00 85.62 85 LYS A CA 1
ATOM 684 C C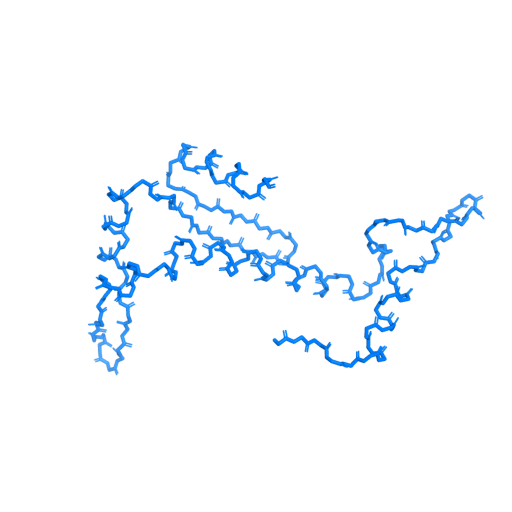 . LYS A 1 85 ? 14.309 -0.363 -16.164 1.00 85.62 85 LYS A C 1
ATOM 686 O O . LYS A 1 85 ? 13.630 -0.699 -17.135 1.00 85.62 85 LYS A O 1
ATOM 691 N N . ALA A 1 86 ? 14.112 -0.850 -14.941 1.00 86.31 86 ALA A N 1
ATOM 692 C CA . ALA A 1 86 ? 13.057 -1.804 -14.646 1.00 86.31 86 ALA A CA 1
ATOM 693 C C . ALA A 1 86 ? 11.668 -1.185 -14.805 1.00 86.31 86 ALA A C 1
ATOM 695 O O . ALA A 1 86 ? 10.834 -1.757 -15.502 1.00 86.31 86 ALA A O 1
ATOM 696 N N . PHE A 1 87 ? 11.443 0.017 -14.267 1.00 86.88 87 PHE A N 1
ATOM 697 C CA . PHE A 1 87 ? 10.164 0.715 -14.416 1.00 86.88 87 PHE A CA 1
ATOM 698 C C . PHE A 1 87 ? 9.827 0.995 -15.883 1.00 86.88 87 PHE A C 1
ATOM 700 O O . PHE A 1 87 ? 8.686 0.808 -16.294 1.00 86.88 87 PHE A O 1
ATOM 707 N N . LEU A 1 88 ? 10.810 1.357 -16.715 1.00 85.69 88 LEU A N 1
ATOM 708 C CA . LEU A 1 88 ? 10.595 1.518 -18.159 1.00 85.69 88 LEU A CA 1
ATOM 709 C C . LEU A 1 88 ? 10.134 0.223 -18.842 1.00 85.69 88 LEU A C 1
ATOM 711 O O . LEU A 1 88 ? 9.288 0.282 -19.731 1.00 85.69 88 LEU A O 1
ATOM 715 N N . LYS A 1 89 ? 10.666 -0.938 -18.442 1.00 86.44 89 LYS A N 1
ATOM 716 C CA . LYS A 1 89 ? 10.230 -2.238 -18.971 1.00 86.44 89 LYS A CA 1
ATOM 717 C C . LYS A 1 89 ? 8.868 -2.657 -18.430 1.00 86.44 89 LYS A C 1
ATOM 719 O O . LYS A 1 89 ? 8.033 -3.097 -19.208 1.00 86.44 89 LYS A O 1
ATOM 724 N N . MET A 1 90 ? 8.623 -2.478 -17.137 1.00 86.69 90 MET A N 1
ATOM 725 C CA . MET A 1 90 ? 7.336 -2.788 -16.508 1.00 86.69 90 MET A CA 1
ATOM 726 C C . MET A 1 90 ? 6.206 -1.916 -17.057 1.00 86.69 90 MET A C 1
ATOM 728 O O . MET A 1 90 ? 5.095 -2.386 -17.219 1.00 86.69 90 MET A O 1
ATOM 732 N N . ARG A 1 91 ? 6.489 -0.674 -17.454 1.00 84.50 91 ARG A N 1
ATOM 733 C CA . ARG A 1 91 ? 5.519 0.173 -18.169 1.00 84.50 91 ARG A CA 1
ATOM 734 C C . ARG A 1 91 ? 5.147 -0.348 -19.557 1.00 84.50 91 ARG A C 1
ATOM 736 O O . ARG A 1 91 ? 4.132 0.072 -20.097 1.00 84.50 91 ARG A O 1
ATOM 743 N N . LYS A 1 92 ? 5.990 -1.186 -20.172 1.00 83.88 92 LYS A N 1
ATOM 744 C CA . LYS A 1 92 ? 5.667 -1.862 -21.439 1.00 83.88 92 LYS A CA 1
ATOM 745 C C . LYS A 1 92 ? 4.848 -3.131 -21.219 1.00 83.88 92 LYS A C 1
ATOM 747 O O . LYS A 1 92 ? 4.332 -3.679 -22.186 1.00 83.88 92 LYS A O 1
ATOM 752 N N . THR A 1 93 ? 4.758 -3.618 -19.985 1.00 80.50 93 THR A N 1
ATOM 753 C CA . THR A 1 93 ? 3.850 -4.709 -19.640 1.00 80.50 93 THR A CA 1
ATOM 754 C C . THR A 1 93 ? 2.487 -4.129 -19.248 1.00 80.50 93 THR A C 1
ATOM 756 O O . THR A 1 93 ? 2.356 -2.934 -19.000 1.00 80.50 93 THR A O 1
ATOM 759 N N . GLY A 1 94 ? 1.445 -4.964 -19.185 1.00 79.56 94 GLY A N 1
ATOM 760 C CA . GLY A 1 94 ? 0.098 -4.547 -18.755 1.00 79.56 94 GLY A CA 1
ATOM 761 C C . GLY A 1 94 ? -0.052 -4.306 -17.242 1.00 79.56 94 GLY A C 1
ATOM 762 O O . GLY A 1 94 ? -1.183 -4.296 -16.734 1.00 79.56 94 GLY A O 1
ATOM 763 N N . LEU A 1 95 ? 1.072 -4.180 -16.522 1.00 84.19 95 LEU A N 1
ATOM 764 C CA . LEU A 1 95 ? 1.125 -3.933 -15.083 1.00 84.19 95 LEU A CA 1
ATOM 765 C C . LEU A 1 95 ? 0.697 -2.497 -14.768 1.00 84.19 95 LEU A C 1
ATOM 767 O O . LEU A 1 95 ? 0.980 -1.566 -15.516 1.00 84.19 95 LEU A O 1
ATOM 771 N N . LYS A 1 96 ? 0.021 -2.330 -13.632 1.00 84.50 96 LYS A N 1
ATOM 772 C CA . LYS A 1 96 ? -0.479 -1.034 -13.170 1.00 84.50 96 LYS A CA 1
ATOM 773 C C . LYS A 1 96 ? 0.640 -0.318 -12.414 1.00 84.50 96 LYS A C 1
ATOM 775 O O . LYS A 1 96 ? 1.117 -0.829 -11.402 1.00 84.50 96 LYS A O 1
ATOM 780 N N . GLU A 1 97 ? 1.042 0.858 -12.879 1.00 84.88 97 GLU A N 1
ATOM 781 C CA . GLU A 1 97 ? 2.009 1.687 -12.156 1.00 84.88 97 GLU A CA 1
ATOM 782 C C . GLU A 1 97 ? 1.341 2.350 -10.947 1.00 84.88 97 GLU A C 1
ATOM 784 O O . GLU A 1 97 ? 0.421 3.151 -11.118 1.00 84.88 97 GLU A O 1
ATOM 789 N N . MET A 1 98 ? 1.815 2.030 -9.738 1.00 85.94 98 MET A N 1
ATOM 790 C CA . MET A 1 98 ? 1.240 2.517 -8.482 1.00 85.94 98 MET A CA 1
ATOM 791 C C . MET A 1 98 ? 2.311 2.932 -7.464 1.00 85.94 98 MET A C 1
ATOM 793 O O . MET A 1 98 ? 3.307 2.235 -7.263 1.00 85.94 98 MET A O 1
ATOM 797 N N . TYR A 1 99 ? 2.082 4.063 -6.792 1.00 87.44 99 TYR A N 1
ATOM 798 C CA . TYR A 1 99 ? 2.897 4.547 -5.674 1.00 87.44 99 TYR A CA 1
ATOM 799 C C . TYR A 1 99 ? 1.993 4.974 -4.525 1.00 87.44 99 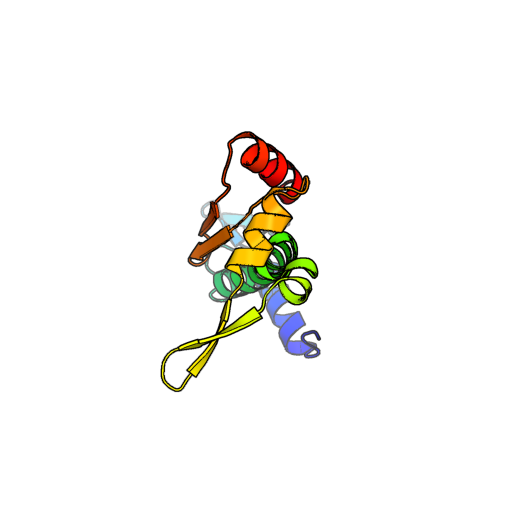TYR A C 1
ATOM 801 O O . TYR A 1 99 ? 1.138 5.834 -4.713 1.00 87.44 99 TYR A O 1
ATOM 809 N N . ILE A 1 100 ? 2.189 4.407 -3.338 1.00 88.12 100 ILE A N 1
ATOM 810 C CA . ILE A 1 100 ? 1.440 4.790 -2.142 1.00 88.12 100 ILE A CA 1
ATOM 811 C C . ILE A 1 100 ? 2.220 5.824 -1.328 1.00 88.12 100 ILE A C 1
ATOM 813 O O . ILE A 1 100 ? 3.422 5.689 -1.111 1.00 88.12 100 ILE A O 1
ATOM 817 N N . VAL A 1 101 ? 1.525 6.868 -0.886 1.00 87.88 101 VAL A N 1
ATOM 818 C CA . VAL A 1 101 ? 1.997 7.815 0.128 1.00 87.88 101 VAL A CA 1
ATOM 819 C C . VAL A 1 101 ? 0.947 7.845 1.224 1.00 87.88 101 VAL A C 1
ATOM 821 O O . VAL A 1 101 ? -0.222 8.103 0.939 1.00 87.88 101 VAL A O 1
ATOM 824 N N . ARG A 1 102 ? 1.355 7.581 2.464 1.00 84.31 102 ARG A N 1
ATOM 825 C CA . ARG A 1 102 ? 0.462 7.509 3.622 1.00 84.31 102 ARG A CA 1
ATOM 826 C C . ARG A 1 102 ? 0.939 8.412 4.749 1.00 84.31 102 ARG A C 1
ATOM 828 O O . ARG A 1 102 ? 2.137 8.517 5.005 1.00 84.31 102 ARG A O 1
ATOM 835 N N . TYR A 1 103 ? -0.023 9.028 5.418 1.00 81.62 103 TYR A N 1
ATOM 836 C CA . TYR A 1 103 ? 0.126 9.856 6.597 1.00 81.62 103 TYR A CA 1
ATOM 837 C C . TYR A 1 103 ? -0.945 9.457 7.618 1.00 81.62 103 TYR A C 1
ATOM 839 O O . TYR A 1 103 ? -2.109 9.822 7.481 1.00 81.62 103 TYR A O 1
ATOM 847 N N . ALA A 1 104 ? -0.541 8.684 8.632 1.00 77.44 104 ALA A N 1
ATOM 848 C CA . ALA A 1 104 ? -1.457 8.060 9.587 1.00 77.44 104 ALA A CA 1
ATOM 849 C C . ALA A 1 104 ? -2.586 7.295 8.863 1.00 77.44 104 ALA A C 1
ATOM 851 O O . ALA A 1 104 ? -2.299 6.367 8.106 1.00 77.44 104 ALA A O 1
ATOM 852 N N . ASP A 1 105 ? -3.836 7.704 9.075 1.00 72.69 105 ASP A N 1
ATOM 853 C CA . ASP A 1 105 ? -5.019 7.070 8.493 1.00 72.69 105 ASP A CA 1
ATOM 854 C C . ASP A 1 105 ? -5.294 7.516 7.040 1.00 72.69 105 ASP A C 1
ATOM 856 O O . ASP A 1 105 ? -6.021 6.838 6.314 1.00 72.69 105 ASP A O 1
ATOM 860 N N . ASP A 1 106 ? -4.674 8.609 6.579 1.00 81.12 106 ASP A N 1
ATOM 861 C CA . ASP A 1 106 ? -4.857 9.141 5.228 1.00 81.12 106 ASP A CA 1
ATOM 862 C C . ASP A 1 106 ? -3.799 8.595 4.265 1.00 81.12 106 ASP A C 1
ATOM 864 O O . ASP A 1 106 ? -2.595 8.729 4.486 1.00 81.12 106 ASP A O 1
ATOM 868 N N . PHE A 1 107 ? -4.219 8.032 3.132 1.00 84.00 107 PHE A N 1
ATOM 869 C CA . PHE A 1 107 ? -3.296 7.586 2.088 1.00 84.00 107 PHE A CA 1
ATOM 870 C C . PHE A 1 107 ? -3.759 7.979 0.687 1.00 84.00 107 PHE A C 1
ATOM 872 O O . PHE A 1 107 ? -4.945 8.125 0.395 1.00 84.00 107 PHE A O 1
ATOM 879 N N . ARG A 1 108 ? -2.790 8.149 -0.214 1.00 88.56 108 ARG A N 1
ATOM 880 C CA . ARG A 1 108 ? -3.014 8.414 -1.636 1.00 88.56 108 ARG A CA 1
ATOM 881 C C . ARG A 1 108 ? -2.192 7.446 -2.468 1.00 88.56 108 ARG A C 1
ATOM 883 O O . ARG A 1 108 ? -0.997 7.283 -2.235 1.00 88.56 108 ARG A O 1
ATOM 890 N N . ILE A 1 109 ? -2.839 6.846 -3.463 1.00 88.69 109 ILE A N 1
ATOM 891 C CA . ILE A 1 109 ? -2.182 6.006 -4.464 1.00 88.69 109 ILE A CA 1
ATOM 892 C C . ILE A 1 109 ? -2.069 6.808 -5.758 1.00 88.69 109 ILE A C 1
ATOM 894 O O . ILE A 1 109 ? -3.069 7.167 -6.379 1.00 88.69 109 ILE A O 1
ATOM 898 N N . PHE A 1 110 ? -0.840 7.108 -6.158 1.00 89.25 110 PHE A N 1
ATOM 899 C CA . PHE A 1 110 ? -0.527 7.791 -7.401 1.00 89.25 110 PHE A CA 1
ATOM 900 C C . PHE A 1 110 ? -0.388 6.777 -8.530 1.00 89.25 110 PHE A C 1
ATOM 902 O O . PHE A 1 110 ? 0.356 5.805 -8.413 1.00 89.25 110 PHE A O 1
ATOM 909 N N . CYS A 1 111 ? -1.094 7.039 -9.627 1.00 88.25 111 CYS A N 1
ATOM 910 C CA . CYS A 1 111 ? -1.061 6.254 -10.857 1.00 88.25 111 CYS A CA 1
ATOM 911 C C . CYS A 1 111 ? -0.653 7.158 -12.023 1.00 88.25 111 CYS A C 1
ATOM 913 O O . CYS A 1 111 ? -0.873 8.370 -11.979 1.00 88.25 111 CYS A O 1
ATOM 915 N N . ARG A 1 112 ? -0.085 6.576 -13.081 1.00 85.00 112 ARG A N 1
ATOM 916 C CA . ARG A 1 112 ? 0.356 7.345 -14.254 1.00 85.00 112 ARG A CA 1
ATOM 917 C C . ARG A 1 112 ? -0.811 7.836 -15.113 1.00 85.00 112 ARG A C 1
ATOM 919 O O . ARG A 1 112 ? -0.824 8.993 -15.520 1.00 85.00 112 ARG A O 1
ATOM 926 N N . ASN A 1 113 ? -1.775 6.954 -15.377 1.00 88.50 113 ASN A N 1
ATOM 927 C CA . ASN A 1 113 ? -2.907 7.199 -16.267 1.00 88.50 113 ASN A CA 1
ATOM 928 C C . ASN A 1 113 ? -4.241 6.980 -15.538 1.00 88.50 113 ASN A C 1
ATOM 930 O O . ASN A 1 113 ? -4.320 6.233 -14.562 1.00 88.50 113 ASN A O 1
ATOM 934 N N . LYS A 1 114 ? -5.320 7.581 -16.057 1.00 87.50 114 LYS A N 1
ATOM 935 C CA . LYS A 1 114 ? -6.685 7.395 -15.527 1.00 87.50 114 LYS A CA 1
ATOM 936 C C . LYS A 1 114 ? -7.132 5.930 -15.566 1.00 87.50 114 LYS A C 1
ATOM 938 O O . LYS A 1 114 ? -7.802 5.474 -14.646 1.00 87.50 114 LYS A O 1
ATOM 943 N N . GLU A 1 115 ? -6.756 5.200 -16.611 1.00 87.25 115 GLU A N 1
ATOM 944 C CA . GLU A 1 115 ? -7.085 3.780 -16.760 1.00 87.25 115 GLU A CA 1
ATOM 945 C C . GLU A 1 115 ? -6.437 2.926 -15.661 1.00 87.25 115 GLU A C 1
ATOM 947 O O . GLU A 1 115 ? -7.122 2.151 -14.996 1.00 87.25 115 GLU A O 1
ATOM 952 N N . ASP A 1 116 ? -5.148 3.143 -15.381 1.00 87.00 116 ASP A N 1
ATOM 953 C CA . ASP A 1 116 ? -4.456 2.471 -14.277 1.00 87.00 116 ASP A CA 1
ATOM 954 C C . ASP A 1 116 ? -5.061 2.842 -12.923 1.00 87.00 116 ASP A C 1
ATOM 956 O O . ASP A 1 116 ? -5.189 1.978 -12.057 1.00 87.00 116 ASP A O 1
ATOM 960 N N . ALA A 1 117 ? -5.495 4.094 -12.748 1.00 87.44 117 ALA A N 1
ATOM 961 C CA . ALA A 1 117 ? -6.173 4.531 -11.530 1.00 87.44 117 ALA A CA 1
ATOM 962 C C . ALA A 1 117 ? -7.501 3.789 -11.311 1.00 87.44 117 ALA A C 1
ATOM 964 O O . ALA A 1 117 ? -7.770 3.336 -10.201 1.00 87.44 117 ALA A O 1
ATOM 965 N N . LEU A 1 118 ? -8.307 3.605 -12.362 1.00 87.88 118 LEU A N 1
ATOM 966 C CA . LEU A 1 118 ? -9.551 2.830 -12.289 1.00 87.88 118 LEU A CA 1
ATOM 967 C C . LEU A 1 118 ? -9.270 1.359 -11.967 1.00 87.88 118 LEU A C 1
ATOM 969 O O . LEU A 1 118 ? -9.837 0.814 -11.021 1.00 87.88 118 LEU A O 1
ATOM 973 N N . ARG A 1 119 ? -8.322 0.751 -12.686 1.00 86.94 119 ARG A N 1
ATOM 974 C CA . ARG A 1 119 ? -7.896 -0.641 -12.484 1.00 86.94 119 ARG A CA 1
ATOM 975 C C . ARG A 1 119 ? -7.284 -0.887 -11.102 1.00 86.94 119 ARG A C 1
ATOM 977 O O . ARG A 1 119 ? -7.297 -2.026 -10.636 1.00 86.94 119 ARG A O 1
ATOM 984 N N . THR A 1 120 ? -6.671 0.131 -10.500 1.00 86.31 120 THR A N 1
ATOM 985 C CA . THR A 1 120 ? -6.083 0.075 -9.153 1.00 86.31 120 THR A CA 1
ATOM 986 C C . THR A 1 120 ? -7.154 0.278 -8.091 1.00 86.31 120 THR A C 1
ATOM 988 O O . THR A 1 120 ? -7.168 -0.454 -7.110 1.00 86.31 120 THR A O 1
ATOM 991 N N . LYS A 1 121 ? -8.104 1.196 -8.309 1.00 87.50 121 LYS A N 1
ATOM 992 C CA . LYS A 1 121 ? -9.262 1.372 -7.426 1.00 87.50 121 LYS A CA 1
ATOM 993 C C . LYS A 1 121 ? -10.056 0.075 -7.296 1.00 87.50 121 LYS A C 1
ATOM 995 O O . LYS A 1 121 ? -10.384 -0.316 -6.182 1.00 87.50 121 LYS A O 1
ATOM 1000 N N . GLU A 1 122 ? -10.327 -0.593 -8.413 1.00 87.31 122 GLU A N 1
ATOM 1001 C CA . GLU A 1 122 ? -11.011 -1.888 -8.417 1.00 87.31 122 GLU A CA 1
ATOM 1002 C C . GLU A 1 122 ? -10.215 -2.942 -7.639 1.00 87.31 122 GLU A C 1
ATOM 1004 O O . GLU A 1 122 ? -10.766 -3.590 -6.763 1.00 87.31 122 GLU A O 1
ATOM 1009 N N . ALA A 1 123 ? -8.901 -3.036 -7.866 1.00 83.81 123 ALA A N 1
ATOM 1010 C CA . ALA A 1 123 ? -8.048 -4.012 -7.187 1.00 83.81 123 ALA A CA 1
ATOM 1011 C C . ALA A 1 123 ? -7.898 -3.785 -5.670 1.00 83.81 123 ALA A C 1
ATOM 1013 O O . ALA A 1 123 ? -7.662 -4.741 -4.948 1.00 83.81 123 ALA A O 1
ATOM 1014 N N . VAL A 1 124 ? -7.990 -2.538 -5.196 1.00 80.38 124 VAL A N 1
ATOM 1015 C CA . VAL A 1 124 ? -7.879 -2.198 -3.763 1.00 80.38 124 VAL A CA 1
ATOM 1016 C C . VAL A 1 124 ? -9.224 -2.319 -3.037 1.00 80.38 124 VAL A C 1
ATOM 1018 O O . VAL A 1 124 ? -9.250 -2.473 -1.821 1.00 80.38 124 VAL A O 1
ATOM 1021 N N . TH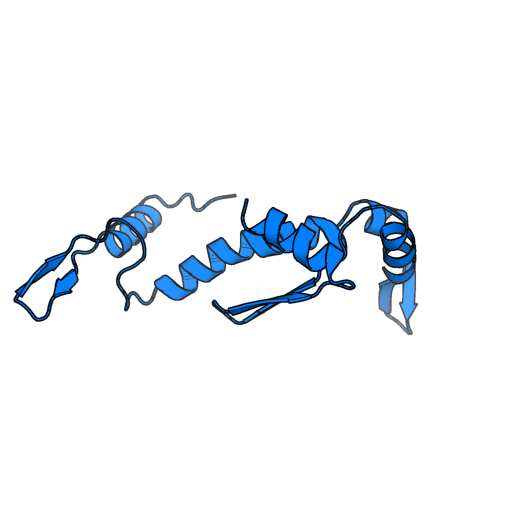R A 1 125 ? -10.339 -2.221 -3.767 1.00 79.44 125 THR A N 1
ATOM 1022 C CA . THR A 1 125 ? -11.696 -2.259 -3.189 1.00 79.44 125 THR A CA 1
ATOM 1023 C C . THR A 1 125 ? -12.343 -3.651 -3.280 1.00 79.44 125 THR A C 1
ATOM 1025 O O . THR A 1 125 ? -13.375 -3.866 -2.650 1.00 79.44 125 THR A O 1
ATOM 1028 N N . ALA A 1 126 ? -11.774 -4.561 -4.079 1.00 57.47 126 ALA A N 1
ATOM 1029 C CA . ALA A 1 126 ? -12.227 -5.946 -4.245 1.00 57.47 126 ALA A CA 1
ATOM 1030 C C . ALA A 1 126 ? -11.783 -6.842 -3.081 1.00 57.47 126 ALA A C 1
ATOM 1032 O O . ALA A 1 126 ? -12.616 -7.671 -2.652 1.00 57.47 126 ALA A O 1
#

Secondary structure (DSSP, 8-state):
-----HHHHHHHHHHHTPPEEPTTS-EE--SSS--TT-TTHHHHHHHHHHHHHHHHHHHTTT-HHHHHH-EEEEETTEEEEE-HHHHHHHTTTTPPPEEEEEETTEEEEEESSHHHHHHHHHHHH-

InterPro domains:
  IPR000477 Reverse transcriptase domain [PF00078] (11-124)
  IPR000477 Reverse transcriptase domain [PS50878] (1-126)
  IPR043502 DNA/RNA polymerase superfamily [SSF56672] (10-120)
  IPR051083 Group II Intron Splicing and Mobility/Defense [PTHR34047] (3-120)

pLDDT: mean 79.44, std 9.45, range [42.97, 89.25]

Radius of gyration: 21.02 Å; chains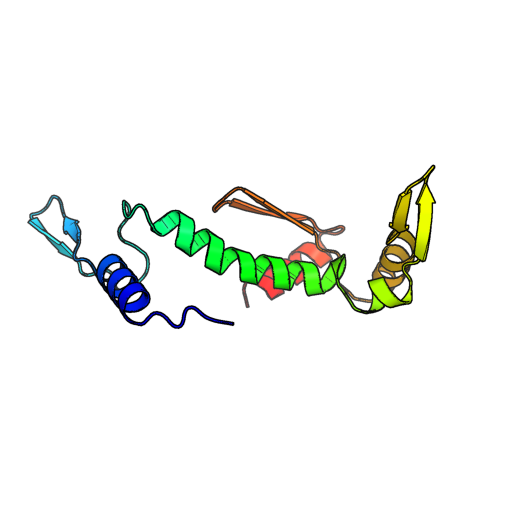: 1; bounding box: 61×25×50 Å

Foldseek 3Di:
DDPPDPVVVVVVVCQQQPWDQDPVRDTDGDPDAGPPPPPCRLVVLVVVVVVVQVVQCCQAVVDVLQVVQWDWDDDPPDTDIGSPRSNVVVVVPPGWDWDWDDDRNDIDIDGDDPVSVVVVVVVSVD

Sequence (126 aa):
MGIHDKQLIFIIKRILKAPIRMPDGTTLIPDKGTPQGGIISPLLANIVLNELDKWVESQWQNHPLVKEYGYERKIRNSITFDRSKAFLKMRKTGLKEMYIVRYADDFRIFCRNKEDALRTKEAVTA